Protein AF-A0A2I7ZEV8-F1 (afdb_monomer_lite)

Organism: Streptococcus suis (NCBI:txid1307)

Sequence (151 aa):
MPIKIIIGPASYTLASHIPLFIAMFISPATAIFVALGSSLGFFLAGFPIVIVFRALTHLFFLTLGAVLVKRFPILMDSKRFLLLGIGLNLLHGLGEYIVVMVLTSGQQTSATYWITMLGLVGVGSAIHGLLDFSLAYYFWKILKERKIYQP

Secondary structure (DSSP, 8-state):
---EEEETTEEEETTTTHHHHHHHHH-HHHHHHHHHHHHHHHHHTT--HHHHHHHHHHHHHHHHHHHHHHH-GGGGSHHHHHHHHHHHHHHHHHHHHHHHHHHHTTT---HHHHHHHIIIIIIHHHHHHHHHHHHHHHHHHHHHHTTS---

Structure (mmCIF, N/CA/C/O backbone):
data_AF-A0A2I7ZEV8-F1
#
_entry.id   AF-A0A2I7ZEV8-F1
#
loop_
_atom_site.group_PDB
_atom_site.id
_atom_site.type_symbol
_atom_site.label_atom_id
_atom_site.label_alt_id
_atom_site.label_comp_id
_atom_site.label_asym_id
_atom_site.label_entity_id
_atom_site.label_seq_id
_atom_site.pdbx_PDB_ins_code
_atom_site.Cartn_x
_atom_site.Cartn_y
_atom_site.Cartn_z
_atom_site.occupancy
_atom_site.B_iso_or_equiv
_atom_site.auth_seq_id
_atom_site.auth_comp_id
_atom_site.auth_asym_id
_atom_site.auth_atom_id
_atom_site.pdbx_PDB_model_num
ATOM 1 N N . MET A 1 1 ? -13.438 -11.017 -14.476 1.00 48.53 1 MET A N 1
ATOM 2 C CA . MET A 1 1 ? -12.613 -10.364 -13.431 1.00 48.53 1 MET A CA 1
ATOM 3 C C . MET A 1 1 ? -13.303 -9.069 -13.017 1.00 48.53 1 MET A C 1
ATOM 5 O O . MET A 1 1 ? -14.129 -8.609 -13.801 1.00 48.53 1 MET A O 1
ATOM 9 N N . PRO A 1 2 ? -13.032 -8.517 -11.818 1.00 68.12 2 PRO A N 1
ATOM 10 C CA . PRO A 1 2 ? -13.535 -7.199 -11.434 1.00 68.12 2 PRO A CA 1
ATOM 11 C C . PRO A 1 2 ? -13.102 -6.145 -12.460 1.00 68.12 2 PRO A C 1
ATOM 13 O O . PRO A 1 2 ? -12.294 -6.422 -13.351 1.00 68.12 2 PRO A O 1
ATOM 16 N N . ILE A 1 3 ? -13.624 -4.931 -12.320 1.00 84.25 3 ILE A N 1
ATOM 17 C CA . ILE A 1 3 ? -13.269 -3.793 -13.170 1.00 84.25 3 ILE A CA 1
ATOM 18 C C . ILE A 1 3 ? -11.742 -3.606 -13.144 1.00 84.25 3 ILE A C 1
ATOM 20 O O . ILE A 1 3 ? -11.160 -3.286 -12.106 1.00 84.25 3 ILE A O 1
ATOM 24 N N . LYS A 1 4 ? -11.098 -3.846 -14.291 1.00 87.44 4 LYS A N 1
ATOM 25 C CA . LYS A 1 4 ? -9.652 -3.722 -14.494 1.00 87.44 4 LYS A CA 1
ATOM 26 C C . LYS A 1 4 ? -9.393 -2.690 -15.579 1.00 87.44 4 LYS A C 1
ATOM 28 O O . LYS A 1 4 ? -9.934 -2.800 -16.675 1.00 87.44 4 LYS A O 1
ATOM 33 N N . ILE A 1 5 ? -8.539 -1.722 -15.277 1.00 88.12 5 ILE A N 1
ATOM 34 C CA . ILE A 1 5 ? -8.099 -0.686 -16.211 1.00 88.12 5 ILE A CA 1
ATOM 35 C C . ILE A 1 5 ? -6.634 -0.956 -16.546 1.00 88.12 5 ILE A C 1
ATOM 37 O O . ILE A 1 5 ? -5.830 -1.208 -15.650 1.00 88.12 5 ILE A O 1
ATOM 41 N N . ILE A 1 6 ? -6.288 -0.934 -17.832 1.00 90.00 6 ILE A N 1
ATOM 42 C CA . ILE A 1 6 ? -4.924 -1.159 -18.322 1.00 90.00 6 ILE A CA 1
ATOM 43 C C . ILE A 1 6 ? -4.479 0.105 -19.053 1.00 90.00 6 ILE A C 1
ATOM 45 O O . ILE A 1 6 ? -5.160 0.549 -19.974 1.00 90.00 6 ILE A O 1
ATOM 49 N N . ILE A 1 7 ? -3.356 0.688 -18.632 1.00 87.56 7 ILE A N 1
ATOM 50 C CA . ILE A 1 7 ? -2.762 1.883 -19.241 1.00 87.56 7 ILE A CA 1
ATOM 51 C C . ILE A 1 7 ? -1.278 1.606 -19.459 1.00 87.56 7 ILE A C 1
ATOM 53 O O . ILE A 1 7 ? -0.497 1.535 -18.507 1.00 87.56 7 ILE A O 1
ATOM 57 N N . GLY A 1 8 ? -0.889 1.437 -20.724 1.00 85.44 8 GLY A N 1
ATOM 58 C CA . GLY A 1 8 ? 0.470 1.034 -21.079 1.00 85.44 8 GLY A CA 1
ATOM 59 C C . GLY A 1 8 ? 0.883 -0.248 -20.332 1.00 85.44 8 GLY A C 1
ATOM 60 O O . GLY A 1 8 ? 0.124 -1.217 -20.346 1.00 85.44 8 GLY A O 1
ATOM 61 N N . PRO A 1 9 ? 2.049 -0.276 -19.661 1.00 81.12 9 PRO A N 1
ATOM 62 C CA . PRO A 1 9 ? 2.504 -1.444 -18.901 1.00 81.12 9 PRO A CA 1
ATOM 63 C C . PRO A 1 9 ? 1.812 -1.617 -17.536 1.00 81.12 9 PRO A C 1
ATOM 65 O O . PRO A 1 9 ? 2.039 -2.625 -16.867 1.00 81.12 9 PRO A O 1
ATOM 68 N N . ALA A 1 10 ? 1.001 -0.653 -17.086 1.00 86.25 10 ALA A N 1
ATOM 69 C CA . ALA A 1 10 ? 0.349 -0.702 -15.783 1.00 86.25 10 ALA A CA 1
ATOM 70 C C . ALA A 1 10 ? -1.082 -1.239 -15.875 1.00 86.25 10 ALA A C 1
ATOM 72 O O . ALA A 1 10 ? -1.812 -1.000 -16.839 1.00 86.25 10 ALA A O 1
ATOM 73 N N . SER A 1 11 ? -1.503 -1.945 -14.826 1.00 86.38 11 SER A N 1
ATOM 74 C CA . SER A 1 11 ? -2.889 -2.372 -14.673 1.00 86.38 11 SER A CA 1
ATOM 75 C C . SER A 1 11 ? -3.385 -2.161 -13.253 1.00 86.38 11 SER A C 1
ATOM 77 O O . SER A 1 11 ? -2.703 -2.549 -12.305 1.00 86.38 11 SER A O 1
ATOM 79 N N . TYR A 1 12 ? -4.599 -1.637 -13.132 1.00 91.06 12 TYR A N 1
ATOM 80 C CA . TYR A 1 12 ? -5.274 -1.330 -11.877 1.00 91.06 12 TYR A CA 1
ATOM 81 C C . TYR A 1 12 ? -6.531 -2.185 -11.791 1.00 91.06 12 TYR A C 1
ATOM 83 O O . TYR A 1 12 ? -7.385 -2.127 -12.676 1.00 91.06 12 TYR A O 1
ATOM 91 N N . THR A 1 13 ? -6.623 -3.028 -10.767 1.00 92.19 13 THR A N 1
ATOM 92 C CA . THR A 1 13 ? -7.784 -3.901 -10.550 1.00 92.19 13 THR A CA 1
ATOM 93 C C . THR A 1 13 ? -8.534 -3.384 -9.344 1.00 92.19 13 THR A C 1
ATOM 95 O O . THR A 1 13 ? -8.016 -3.476 -8.235 1.00 92.19 13 THR A O 1
ATOM 98 N N . LEU A 1 14 ? -9.731 -2.834 -9.553 1.00 89.38 14 LEU A N 1
ATOM 99 C CA . LEU A 1 14 ? -10.541 -2.291 -8.466 1.00 89.38 14 LEU A CA 1
ATOM 100 C C . LEU A 1 14 ? -10.751 -3.347 -7.374 1.00 89.38 14 LEU A C 1
ATOM 102 O O . LEU A 1 14 ? -10.978 -4.519 -7.681 1.00 89.38 14 LEU A O 1
ATOM 106 N N . ALA A 1 15 ? -10.711 -2.909 -6.118 1.00 92.12 15 ALA A N 1
ATOM 107 C CA . ALA A 1 15 ? -10.872 -3.715 -4.917 1.00 92.12 15 ALA A CA 1
ATOM 108 C C . ALA A 1 15 ? -9.713 -4.672 -4.586 1.00 92.12 15 ALA A C 1
ATOM 110 O O . ALA A 1 15 ? -9.816 -5.425 -3.614 1.00 92.12 15 ALA A O 1
ATOM 111 N N . SER A 1 16 ? -8.597 -4.641 -5.323 1.00 91.81 16 SER A N 1
ATOM 112 C CA . SER A 1 16 ? -7.481 -5.567 -5.090 1.00 91.81 16 SER A CA 1
ATOM 113 C C . SER A 1 16 ? -6.832 -5.405 -3.713 1.00 91.81 16 SER A C 1
ATOM 115 O O . SER A 1 16 ? -6.353 -6.389 -3.155 1.00 91.81 16 SER A O 1
ATOM 117 N N . HIS A 1 17 ? -6.831 -4.195 -3.144 1.00 95.81 17 HIS A N 1
ATOM 118 C CA . HIS A 1 17 ? -6.231 -3.921 -1.832 1.00 95.81 17 HIS A CA 1
ATOM 119 C C . HIS A 1 17 ? -7.243 -3.905 -0.681 1.00 95.81 17 HIS A C 1
ATOM 121 O O . HIS A 1 17 ? -6.850 -3.724 0.470 1.00 95.81 17 HIS A O 1
ATOM 127 N N . ILE A 1 18 ? -8.538 -4.126 -0.936 1.00 95.75 18 ILE A N 1
ATOM 128 C CA . ILE A 1 18 ? -9.553 -4.101 0.130 1.00 95.75 18 ILE A CA 1
ATOM 129 C C . ILE A 1 18 ? -9.237 -5.093 1.263 1.00 95.75 18 ILE A C 1
ATOM 131 O O . ILE A 1 18 ? -9.266 -4.668 2.419 1.00 95.75 18 ILE A O 1
ATOM 135 N N . PRO A 1 19 ? -8.877 -6.368 0.998 1.00 95.06 19 PRO A N 1
ATOM 136 C CA . PRO A 1 19 ? -8.539 -7.306 2.071 1.00 95.06 19 PRO A CA 1
ATOM 137 C C . PRO A 1 19 ? -7.346 -6.847 2.918 1.00 95.06 19 PRO A C 1
ATOM 139 O O . PRO A 1 19 ? -7.347 -7.024 4.135 1.00 95.06 19 PRO A O 1
ATOM 142 N N . LEU A 1 20 ? -6.355 -6.213 2.286 1.00 97.19 20 LEU A N 1
ATOM 143 C CA . LEU A 1 20 ? -5.173 -5.669 2.953 1.00 97.19 20 LEU A CA 1
ATOM 144 C C . LEU A 1 20 ? -5.551 -4.512 3.892 1.00 97.19 20 LEU A C 1
ATOM 146 O O . LEU A 1 20 ? -5.161 -4.509 5.059 1.00 97.19 20 LEU A O 1
ATOM 150 N N . PHE A 1 21 ? -6.368 -3.564 3.428 1.00 97.38 21 PHE A N 1
ATOM 151 C CA . PHE A 1 21 ? -6.835 -2.454 4.264 1.00 97.38 21 PHE A CA 1
ATOM 152 C C . PHE A 1 21 ? -7.775 -2.904 5.387 1.00 97.38 21 PHE A C 1
ATOM 154 O O . PHE A 1 21 ? -7.672 -2.402 6.502 1.00 97.38 21 PHE A O 1
ATOM 161 N N . ILE A 1 22 ? -8.650 -3.886 5.146 1.00 95.31 22 ILE A N 1
ATOM 162 C CA . ILE A 1 22 ? -9.468 -4.469 6.219 1.00 95.31 22 ILE A CA 1
ATOM 163 C C . ILE A 1 22 ? -8.567 -5.123 7.275 1.00 95.31 22 ILE A C 1
ATOM 165 O O . ILE A 1 22 ? -8.752 -4.874 8.463 1.00 95.31 22 ILE A O 1
ATOM 169 N N . ALA A 1 23 ? -7.551 -5.888 6.865 1.00 96.00 23 ALA A N 1
ATOM 170 C CA . ALA A 1 23 ? -6.575 -6.474 7.784 1.00 96.00 23 ALA A CA 1
ATOM 171 C C . ALA A 1 23 ? -5.852 -5.411 8.630 1.00 96.00 23 ALA A C 1
ATOM 173 O O . ALA A 1 23 ? -5.640 -5.611 9.827 1.00 96.00 23 ALA A O 1
ATOM 174 N N . MET A 1 24 ? -5.542 -4.261 8.028 1.00 96.88 24 MET A N 1
ATOM 175 C CA . MET A 1 24 ? -4.984 -3.101 8.720 1.00 96.88 24 MET A CA 1
ATOM 176 C C . MET A 1 24 ? -5.926 -2.517 9.781 1.00 96.88 24 MET A C 1
ATOM 178 O O . MET A 1 24 ? -5.459 -2.143 10.856 1.00 96.88 24 MET A O 1
ATOM 182 N N . PHE A 1 25 ? -7.234 -2.449 9.515 1.00 93.56 25 PHE A N 1
ATOM 183 C CA . PHE A 1 25 ? -8.217 -1.965 10.494 1.00 93.56 25 PHE A CA 1
ATOM 184 C C . PHE A 1 25 ? -8.444 -2.941 11.658 1.00 93.56 25 PHE A C 1
ATOM 186 O O . PHE A 1 25 ? -8.864 -2.507 12.729 1.00 93.56 25 PHE A O 1
ATOM 193 N N . ILE A 1 26 ? -8.151 -4.233 11.464 1.00 92.44 26 ILE A N 1
ATOM 194 C CA . ILE A 1 26 ? -8.252 -5.276 12.495 1.00 92.44 26 ILE A CA 1
ATOM 195 C C . ILE A 1 26 ? -7.096 -5.153 13.496 1.00 92.44 26 ILE A C 1
ATOM 197 O O . ILE A 1 26 ? -7.316 -4.876 14.673 1.00 92.44 26 ILE A O 1
ATOM 201 N N . SER A 1 27 ? -5.849 -5.381 13.068 1.00 94.12 27 SER A N 1
ATOM 202 C CA . SER A 1 27 ? -4.689 -5.302 13.965 1.00 94.12 27 SER A CA 1
ATOM 203 C C . SER A 1 27 ? -3.355 -5.296 13.207 1.00 94.12 27 SER A C 1
ATOM 205 O O . SER A 1 27 ? -3.293 -5.797 12.082 1.00 94.12 27 SER A O 1
ATOM 207 N N . PRO A 1 28 ? -2.245 -4.839 13.828 1.00 96.50 28 PRO A N 1
ATOM 208 C CA . PRO A 1 28 ? -0.916 -4.951 13.223 1.00 96.50 28 PRO A CA 1
ATOM 209 C C . PRO A 1 28 ? -0.527 -6.392 12.869 1.00 96.50 28 PRO A C 1
ATOM 211 O O . PRO A 1 28 ? 0.030 -6.628 11.803 1.00 96.50 28 PRO A O 1
ATOM 214 N N . ALA A 1 29 ? -0.863 -7.369 13.719 1.00 97.25 29 ALA A N 1
ATOM 215 C CA . ALA A 1 29 ? -0.549 -8.774 13.462 1.00 97.25 29 ALA A CA 1
ATOM 216 C C . ALA A 1 29 ? -1.309 -9.311 12.236 1.00 97.25 29 ALA A C 1
ATOM 218 O O . ALA A 1 29 ? -0.722 -9.980 11.387 1.00 97.25 29 ALA A O 1
ATOM 219 N N . THR A 1 30 ? -2.595 -8.969 12.106 1.00 97.06 30 THR A N 1
ATOM 220 C CA . THR A 1 30 ? -3.420 -9.352 10.951 1.00 97.06 30 THR A CA 1
ATOM 221 C C . THR A 1 30 ? -2.920 -8.691 9.668 1.00 97.06 30 THR A C 1
ATOM 223 O O . THR A 1 30 ? -2.802 -9.362 8.646 1.00 97.06 30 THR A O 1
ATOM 226 N N . ALA A 1 31 ? -2.564 -7.405 9.725 1.00 97.81 31 ALA A N 1
ATOM 227 C CA . ALA A 1 31 ? -1.991 -6.672 8.599 1.00 97.81 31 ALA A CA 1
ATOM 228 C C . ALA A 1 31 ? -0.696 -7.323 8.087 1.00 97.81 31 ALA A C 1
ATOM 230 O O . ALA A 1 31 ? -0.568 -7.581 6.890 1.00 97.81 31 ALA A O 1
ATOM 231 N N . ILE A 1 32 ? 0.226 -7.650 9.001 1.00 98.38 32 ILE A N 1
ATOM 232 C CA . ILE A 1 32 ? 1.486 -8.337 8.688 1.00 98.38 32 ILE A CA 1
ATOM 233 C C . ILE A 1 32 ? 1.208 -9.693 8.040 1.00 98.38 32 ILE A C 1
ATOM 235 O O . ILE A 1 32 ? 1.759 -9.995 6.983 1.00 98.38 32 ILE A O 1
ATOM 239 N N . PHE A 1 33 ? 0.330 -10.497 8.643 1.00 98.31 33 PHE A N 1
ATOM 240 C CA . PHE A 1 33 ? 0.016 -11.832 8.141 1.00 98.31 33 PHE A CA 1
ATOM 241 C C . PHE A 1 33 ? -0.567 -11.795 6.723 1.00 98.31 33 PHE A C 1
ATOM 243 O O . PHE A 1 33 ? -0.124 -12.547 5.858 1.00 98.31 33 PHE A O 1
ATOM 250 N N . VAL A 1 34 ? -1.514 -10.893 6.449 1.00 98.00 34 VAL A N 1
ATOM 251 C CA . VAL A 1 34 ? -2.147 -10.778 5.124 1.00 98.00 34 VAL A CA 1
ATOM 252 C C . VAL A 1 34 ? -1.180 -10.204 4.079 1.00 98.00 34 VAL A C 1
ATOM 254 O O . VAL A 1 34 ? -1.158 -10.680 2.941 1.00 98.00 34 VAL A O 1
ATOM 257 N N . ALA A 1 35 ? -0.332 -9.238 4.442 1.00 98.00 35 ALA A N 1
ATOM 258 C CA . ALA A 1 35 ? 0.690 -8.699 3.540 1.00 98.00 35 ALA A CA 1
ATOM 259 C C . ALA A 1 35 ? 1.743 -9.756 3.157 1.00 98.00 35 ALA A C 1
ATOM 261 O O . ALA A 1 35 ? 2.069 -9.925 1.981 1.00 98.00 35 ALA A O 1
ATOM 262 N N . LEU A 1 36 ? 2.235 -10.524 4.134 1.00 98.38 36 LEU A N 1
ATOM 263 C CA . LEU A 1 36 ? 3.170 -11.620 3.875 1.00 98.38 36 LEU A CA 1
ATOM 264 C C . LEU A 1 36 ? 2.502 -12.757 3.098 1.00 98.38 36 LEU A C 1
ATOM 266 O O . LEU A 1 36 ? 3.082 -13.263 2.143 1.00 98.38 36 LEU A O 1
ATOM 270 N N . GLY A 1 37 ? 1.272 -13.125 3.464 1.00 98.12 37 GLY A N 1
ATOM 271 C CA . GLY A 1 37 ? 0.511 -14.184 2.804 1.00 98.12 37 GLY A CA 1
ATOM 272 C C . GLY A 1 37 ? 0.204 -13.873 1.340 1.00 98.12 37 GLY A C 1
ATOM 273 O O . GLY A 1 37 ? 0.370 -14.740 0.488 1.00 98.12 37 GLY A O 1
ATOM 274 N N . SER A 1 38 ? -0.177 -12.633 1.020 1.00 96.31 38 SER A N 1
ATOM 275 C CA . SER A 1 38 ? -0.388 -12.204 -0.372 1.00 96.31 38 SER A CA 1
ATOM 276 C C . SER A 1 38 ? 0.910 -12.211 -1.183 1.00 96.31 38 SER A C 1
ATOM 278 O O . SER A 1 38 ? 0.933 -12.745 -2.291 1.00 96.31 38 SER A O 1
ATOM 280 N N . SER A 1 39 ? 2.008 -11.711 -0.609 1.00 97.44 39 SER A N 1
ATOM 281 C CA . SER A 1 39 ? 3.331 -11.722 -1.249 1.00 97.44 39 SER A CA 1
ATOM 282 C C . SER A 1 39 ? 3.829 -13.145 -1.512 1.00 97.44 39 SER A C 1
ATOM 284 O O . SER A 1 39 ? 4.265 -13.462 -2.619 1.00 97.44 39 SER A O 1
ATOM 286 N N . LEU A 1 40 ? 3.706 -14.032 -0.518 1.00 98.31 40 LEU A N 1
ATOM 287 C CA . LEU A 1 40 ? 4.029 -15.450 -0.655 1.00 98.31 40 LEU A CA 1
ATOM 288 C C . LEU A 1 40 ? 3.119 -16.126 -1.686 1.00 98.31 40 LEU A C 1
ATOM 290 O O . LEU A 1 40 ? 3.600 -16.894 -2.511 1.00 98.31 40 LEU A O 1
ATOM 294 N N . GLY A 1 41 ? 1.824 -15.806 -1.690 1.00 97.81 41 GLY A N 1
ATOM 295 C CA . GLY A 1 41 ? 0.877 -16.298 -2.687 1.00 97.81 41 GLY A CA 1
ATOM 296 C C . GLY A 1 41 ? 1.284 -15.923 -4.112 1.00 97.81 41 GLY A C 1
ATOM 297 O O . GLY A 1 41 ? 1.270 -16.779 -4.991 1.00 97.81 41 GLY A O 1
ATOM 298 N N . PHE A 1 42 ? 1.720 -14.680 -4.345 1.00 96.88 42 PHE A N 1
ATOM 299 C CA . PHE A 1 42 ? 2.235 -14.249 -5.651 1.00 96.88 42 PHE A CA 1
ATOM 300 C C . PHE A 1 42 ? 3.513 -14.992 -6.044 1.00 96.88 42 PHE A C 1
ATOM 302 O O . PHE A 1 42 ? 3.662 -15.372 -7.205 1.00 96.88 42 PHE A O 1
ATOM 309 N N . PHE A 1 43 ? 4.411 -15.237 -5.088 1.00 98.06 43 PHE A N 1
ATOM 310 C CA . PHE A 1 43 ? 5.616 -16.026 -5.330 1.00 98.06 43 PHE A CA 1
ATOM 311 C C . PHE A 1 43 ? 5.282 -17.471 -5.727 1.00 98.06 43 PHE A C 1
ATOM 313 O O . PHE A 1 43 ? 5.742 -17.949 -6.761 1.00 98.06 43 PHE A O 1
ATOM 320 N N . LEU A 1 44 ? 4.424 -18.143 -4.954 1.00 98.19 44 LEU A N 1
ATOM 321 C CA . LEU A 1 44 ? 4.011 -19.527 -5.210 1.00 98.19 44 LEU A CA 1
ATOM 322 C C . LEU A 1 44 ? 3.195 -19.674 -6.502 1.00 98.19 44 LEU A C 1
ATOM 324 O O . LEU A 1 44 ? 3.273 -20.706 -7.160 1.00 98.19 44 LEU A O 1
ATOM 328 N N . ALA A 1 45 ? 2.444 -18.641 -6.891 1.00 97.38 45 ALA A N 1
ATOM 329 C CA . ALA A 1 45 ? 1.702 -18.604 -8.149 1.00 97.38 45 ALA A CA 1
ATOM 330 C C . ALA A 1 45 ? 2.577 -18.284 -9.380 1.00 97.38 45 ALA A C 1
ATOM 332 O O . ALA A 1 45 ? 2.055 -18.218 -10.492 1.00 97.38 45 ALA A O 1
ATOM 333 N N . GLY A 1 46 ? 3.890 -18.082 -9.209 1.00 97.00 46 GLY A N 1
ATOM 334 C CA . GLY A 1 46 ? 4.830 -17.882 -10.314 1.00 97.00 46 GLY A CA 1
ATOM 335 C C . GLY A 1 46 ? 4.775 -16.492 -10.954 1.00 97.00 46 GLY A C 1
ATOM 336 O O . GLY A 1 46 ? 5.149 -16.339 -12.118 1.00 97.00 46 GLY A O 1
ATOM 337 N N . PHE A 1 47 ? 4.310 -15.467 -10.231 1.00 95.38 47 PHE A N 1
ATOM 338 C CA . PHE A 1 47 ? 4.351 -14.097 -10.744 1.00 95.38 47 PHE A CA 1
ATOM 339 C C . PHE A 1 47 ? 5.802 -13.601 -10.899 1.00 95.38 47 PHE A C 1
ATOM 341 O O . PHE A 1 47 ? 6.674 -13.982 -10.115 1.00 95.38 47 PHE A O 1
ATOM 348 N N . PRO A 1 48 ? 6.072 -12.695 -11.863 1.00 94.69 48 PRO A N 1
ATOM 349 C CA . PRO A 1 48 ? 7.365 -12.031 -11.984 1.00 94.69 48 PRO A CA 1
ATOM 350 C C . PRO A 1 48 ? 7.857 -11.458 -10.653 1.00 94.69 48 PRO A C 1
ATOM 352 O O . PRO A 1 48 ? 7.091 -10.831 -9.918 1.00 94.69 48 PRO A O 1
ATOM 355 N N . ILE A 1 49 ? 9.156 -11.598 -10.377 1.00 95.44 49 ILE A N 1
ATOM 356 C CA . ILE A 1 49 ? 9.750 -11.224 -9.084 1.00 95.44 49 ILE A CA 1
ATOM 357 C C . ILE A 1 49 ? 9.495 -9.754 -8.711 1.00 95.44 49 ILE A C 1
ATOM 359 O O . ILE A 1 49 ? 9.249 -9.439 -7.551 1.00 95.44 49 ILE A O 1
ATOM 363 N N . VAL A 1 50 ? 9.433 -8.859 -9.705 1.00 94.44 50 VAL A N 1
ATOM 364 C CA . VAL A 1 50 ? 9.087 -7.440 -9.512 1.00 94.44 50 VAL A CA 1
ATOM 365 C C . VAL A 1 50 ? 7.691 -7.270 -8.903 1.00 94.44 50 VAL A C 1
ATOM 367 O O . VAL A 1 50 ? 7.494 -6.416 -8.046 1.00 94.44 50 VAL A O 1
ATOM 370 N N . ILE A 1 51 ? 6.721 -8.096 -9.300 1.00 94.25 51 ILE A N 1
ATOM 371 C CA . ILE A 1 51 ? 5.354 -8.067 -8.758 1.00 94.25 51 ILE A CA 1
ATOM 372 C C . ILE A 1 51 ? 5.334 -8.602 -7.323 1.00 94.25 51 ILE A C 1
ATOM 374 O O . ILE A 1 51 ? 4.667 -8.021 -6.468 1.00 94.25 51 ILE A O 1
ATOM 378 N N . VAL A 1 52 ? 6.103 -9.657 -7.040 1.00 97.12 52 VAL A N 1
ATOM 379 C CA . VAL A 1 52 ? 6.231 -10.227 -5.690 1.00 97.12 52 VAL A CA 1
ATOM 380 C C . VAL A 1 52 ? 6.798 -9.194 -4.714 1.00 97.12 52 VAL A C 1
ATOM 382 O O . VAL A 1 52 ? 6.211 -8.953 -3.662 1.00 97.12 52 VAL A O 1
ATOM 385 N N . PHE A 1 53 ? 7.899 -8.523 -5.069 1.00 97.75 53 PHE A N 1
ATOM 386 C CA . PHE A 1 53 ? 8.488 -7.499 -4.202 1.00 97.75 53 PHE A CA 1
ATOM 387 C C . PHE A 1 53 ? 7.607 -6.253 -4.069 1.00 97.75 53 PHE A C 1
ATOM 389 O O . PHE A 1 53 ? 7.593 -5.646 -3.001 1.00 97.75 53 PHE A O 1
ATOM 396 N N . ARG A 1 54 ? 6.836 -5.884 -5.103 1.00 96.38 54 ARG A N 1
ATOM 397 C CA . ARG A 1 54 ? 5.832 -4.813 -4.994 1.00 96.38 54 ARG A CA 1
ATOM 398 C C . ARG A 1 54 ? 4.782 -5.163 -3.945 1.00 96.38 54 ARG A C 1
ATOM 400 O O . ARG A 1 54 ? 4.547 -4.351 -3.059 1.00 96.38 54 ARG A O 1
ATOM 407 N N . ALA A 1 55 ? 4.226 -6.374 -3.984 1.00 96.75 55 ALA A N 1
ATOM 408 C CA . ALA A 1 55 ? 3.307 -6.842 -2.947 1.00 96.75 55 ALA A CA 1
ATOM 409 C C . ALA A 1 55 ? 3.966 -6.854 -1.555 1.00 96.75 55 ALA A C 1
ATOM 411 O O . ALA A 1 55 ? 3.352 -6.434 -0.577 1.00 96.75 55 ALA A O 1
ATOM 412 N N . LEU A 1 56 ? 5.251 -7.215 -1.466 1.00 97.94 56 LEU A N 1
ATOM 413 C CA . LEU A 1 56 ? 5.977 -7.211 -0.194 1.00 97.94 56 LEU A CA 1
ATOM 414 C C . LEU A 1 56 ? 6.084 -5.811 0.424 1.00 97.94 56 LEU A C 1
ATOM 416 O O . LEU A 1 56 ? 6.069 -5.680 1.647 1.00 97.94 56 LEU A O 1
ATOM 420 N N . THR A 1 57 ? 6.118 -4.751 -0.390 1.00 98.19 57 THR A N 1
ATOM 421 C CA . THR A 1 57 ? 6.105 -3.371 0.129 1.00 98.19 57 THR A CA 1
ATOM 422 C C . THR A 1 57 ? 4.840 -3.026 0.903 1.00 98.19 57 THR A C 1
ATOM 424 O O . THR A 1 57 ? 4.871 -2.140 1.762 1.00 98.19 57 THR A O 1
ATOM 427 N N . HIS A 1 58 ? 3.742 -3.752 0.661 1.00 98.12 58 HIS A N 1
ATOM 428 C CA . HIS A 1 58 ? 2.485 -3.526 1.363 1.00 98.12 58 HIS A CA 1
ATOM 429 C C . HIS A 1 58 ? 2.635 -3.746 2.866 1.00 98.12 58 HIS A C 1
ATOM 431 O O . HIS A 1 58 ? 1.993 -3.055 3.656 1.00 98.12 58 HIS A O 1
ATOM 437 N N . LEU A 1 59 ? 3.566 -4.618 3.270 1.00 98.12 59 LEU A N 1
ATOM 438 C CA . LEU A 1 59 ? 3.921 -4.852 4.666 1.00 98.12 59 LEU A CA 1
ATOM 439 C C . LEU A 1 59 ? 4.218 -3.547 5.415 1.00 98.12 59 LEU A C 1
ATOM 441 O O . LEU A 1 59 ? 3.757 -3.378 6.542 1.00 98.12 59 LEU A O 1
ATOM 445 N N . PHE A 1 60 ? 4.950 -2.613 4.801 1.00 96.94 60 PHE A N 1
ATOM 446 C CA . PHE A 1 60 ? 5.382 -1.386 5.470 1.00 96.94 60 PHE A CA 1
ATOM 447 C C . PHE A 1 60 ? 4.215 -0.442 5.751 1.00 96.94 60 PHE A C 1
ATOM 449 O O . PHE A 1 60 ? 3.979 -0.086 6.908 1.00 96.94 60 PHE A O 1
ATOM 456 N N . PHE A 1 61 ? 3.467 -0.044 4.718 1.00 96.81 61 PHE A N 1
ATOM 457 C CA . PHE A 1 61 ? 2.400 0.941 4.901 1.00 96.81 61 PHE A CA 1
ATOM 458 C C . PHE A 1 61 ? 1.212 0.355 5.678 1.00 96.81 61 PHE A C 1
ATOM 460 O O . PHE A 1 61 ? 0.623 1.063 6.491 1.00 96.81 61 PHE A O 1
ATOM 467 N N . LEU A 1 62 ? 0.890 -0.933 5.505 1.00 97.75 62 LEU A N 1
ATOM 468 C CA . LEU A 1 62 ? -0.199 -1.575 6.249 1.00 97.75 62 LEU A CA 1
ATOM 469 C C . LEU A 1 62 ? 0.148 -1.731 7.726 1.00 97.75 62 LEU A C 1
ATOM 471 O O . LEU A 1 62 ? -0.678 -1.435 8.583 1.00 97.75 62 LEU A O 1
ATOM 475 N N . THR A 1 63 ? 1.376 -2.142 8.052 1.00 97.88 63 THR A N 1
ATOM 476 C CA . THR A 1 63 ? 1.794 -2.243 9.457 1.00 97.88 63 THR A CA 1
ATOM 477 C C . THR A 1 63 ? 1.807 -0.866 10.112 1.00 97.88 63 THR A C 1
ATOM 479 O O . THR A 1 63 ? 1.274 -0.704 11.212 1.00 97.88 63 THR A O 1
ATOM 482 N N . LEU A 1 64 ? 2.346 0.148 9.423 1.00 98.00 64 LEU A N 1
ATOM 483 C CA . LEU A 1 64 ? 2.330 1.529 9.901 1.00 98.00 64 LEU A CA 1
ATOM 484 C C . LEU A 1 64 ? 0.898 2.021 10.138 1.00 98.00 64 LEU A C 1
ATOM 486 O O . LEU A 1 64 ? 0.594 2.516 11.221 1.00 98.00 64 LEU A O 1
ATOM 490 N N . GLY A 1 65 ? 0.011 1.855 9.158 1.00 97.25 65 GLY A N 1
ATOM 491 C CA . GLY A 1 65 ? -1.383 2.271 9.265 1.00 97.25 65 GLY A CA 1
ATOM 492 C C . GLY A 1 65 ? -2.123 1.566 10.402 1.00 97.25 65 GLY A C 1
ATOM 493 O O . GLY A 1 65 ? -2.823 2.226 11.168 1.00 97.25 65 GLY A O 1
ATOM 494 N N . ALA A 1 66 ? -1.900 0.263 10.589 1.00 96.94 66 ALA A N 1
ATOM 495 C CA . ALA A 1 66 ? -2.505 -0.506 11.674 1.00 96.94 66 ALA A CA 1
ATOM 496 C C . ALA A 1 66 ? -2.036 -0.013 13.051 1.00 96.94 66 ALA A C 1
ATOM 498 O O . ALA A 1 66 ? -2.839 0.151 13.972 1.00 96.94 66 ALA A O 1
ATOM 499 N N . VAL A 1 67 ? -0.737 0.270 13.199 1.00 97.56 67 VAL A N 1
ATOM 500 C CA . VAL A 1 67 ? -0.173 0.832 14.436 1.00 97.56 67 VAL A CA 1
ATOM 501 C C . VAL A 1 67 ? -0.722 2.235 14.699 1.00 97.56 67 VAL A C 1
ATOM 503 O O . VAL A 1 67 ? -1.101 2.532 15.832 1.00 97.56 67 VAL A O 1
ATOM 506 N N . LEU A 1 68 ? -0.806 3.085 13.671 1.00 96.75 68 LEU A N 1
ATOM 507 C CA . LEU A 1 68 ? -1.338 4.443 13.790 1.00 96.75 68 LEU A CA 1
ATOM 508 C C . LEU A 1 68 ? -2.809 4.442 14.210 1.00 96.75 68 LEU A C 1
ATOM 510 O O . LEU A 1 68 ? -3.153 5.132 15.165 1.00 96.75 68 LEU A O 1
ATOM 514 N N . VAL A 1 69 ? -3.660 3.646 13.557 1.00 94.50 69 VAL A N 1
ATOM 515 C CA . VAL A 1 69 ? -5.091 3.539 13.893 1.00 94.50 69 VAL A CA 1
ATOM 516 C C . VAL A 1 69 ? -5.287 2.983 15.303 1.00 94.50 69 VAL A C 1
ATOM 518 O O . VAL A 1 69 ? -6.103 3.511 16.056 1.00 94.50 69 VAL A O 1
ATOM 521 N N . LYS A 1 70 ? -4.502 1.971 15.700 1.00 92.81 70 LYS A N 1
ATOM 522 C CA . LYS A 1 70 ? -4.561 1.400 17.054 1.00 92.81 70 LYS A CA 1
ATOM 523 C C . LYS A 1 70 ? -4.132 2.405 18.126 1.00 92.81 70 LYS A C 1
ATOM 525 O O . LYS A 1 70 ? -4.751 2.476 19.182 1.00 92.81 70 LYS A O 1
ATOM 530 N N . ARG A 1 71 ? -3.063 3.168 17.875 1.00 94.12 71 ARG A N 1
ATOM 531 C CA . ARG A 1 71 ? -2.510 4.138 18.835 1.00 94.12 71 ARG A CA 1
ATOM 532 C C . ARG A 1 71 ? -3.324 5.426 18.907 1.00 94.12 71 ARG A C 1
ATOM 534 O O . ARG A 1 71 ? -3.429 6.022 19.975 1.00 94.12 71 ARG A O 1
ATOM 541 N N . PHE A 1 72 ? -3.892 5.852 17.785 1.00 94.31 72 PHE A N 1
ATOM 542 C CA . PHE A 1 72 ? -4.660 7.083 17.661 1.00 94.31 72 PHE A CA 1
ATOM 543 C C . PHE A 1 72 ? -6.026 6.783 17.032 1.00 94.31 72 PHE A C 1
ATOM 545 O O . PHE A 1 72 ? -6.237 7.088 15.856 1.00 94.31 72 PHE A O 1
ATOM 552 N N . PRO A 1 73 ? -6.993 6.247 17.804 1.00 88.81 73 PRO A N 1
ATOM 553 C CA . PRO A 1 73 ? -8.324 5.905 17.290 1.00 88.81 73 PRO A CA 1
ATOM 554 C C . PRO A 1 73 ? -9.049 7.077 16.616 1.00 88.81 73 PRO A C 1
ATOM 556 O O . PRO A 1 73 ? -9.848 6.876 15.707 1.00 88.81 73 PRO A O 1
ATOM 559 N N . ILE A 1 74 ? -8.709 8.311 17.003 1.00 90.56 74 ILE A N 1
ATOM 560 C CA . ILE A 1 74 ? -9.204 9.552 16.395 1.00 90.56 74 ILE A CA 1
ATOM 561 C C . ILE A 1 74 ? -8.876 9.678 14.894 1.00 90.56 74 ILE A C 1
ATOM 563 O O . ILE A 1 74 ? -9.492 10.463 14.182 1.00 90.56 74 ILE A O 1
ATOM 567 N N . LEU A 1 75 ? -7.914 8.907 14.374 1.00 91.31 75 LEU A N 1
ATOM 568 C CA . LEU A 1 75 ? -7.634 8.834 12.937 1.00 91.31 75 LEU A CA 1
ATOM 569 C C . LEU A 1 75 ? -8.764 8.164 12.142 1.00 91.31 75 LEU A C 1
ATOM 571 O O . LEU A 1 75 ? -8.784 8.288 10.923 1.00 91.31 75 LEU A O 1
ATOM 575 N N . MET A 1 76 ? -9.716 7.499 12.804 1.00 87.44 76 MET A N 1
ATOM 576 C CA . MET A 1 76 ? -10.902 6.908 12.171 1.00 87.44 76 MET A CA 1
ATOM 577 C C . MET A 1 76 ? -12.042 7.919 11.934 1.00 87.44 76 MET A C 1
ATOM 579 O O . MET A 1 76 ? -13.061 7.557 11.333 1.00 87.44 76 MET A O 1
ATOM 583 N N . ASP A 1 77 ? -11.863 9.178 12.354 1.00 86.06 77 ASP A N 1
ATOM 584 C CA . ASP A 1 77 ? -12.802 10.281 12.123 1.00 86.06 77 ASP A CA 1
ATOM 585 C C . ASP A 1 77 ? -12.669 10.843 10.703 1.00 86.06 77 ASP A C 1
ATOM 587 O O . ASP A 1 77 ? -11.559 11.089 10.232 1.00 86.06 77 ASP A O 1
ATOM 591 N N . SER A 1 78 ? -13.794 11.140 10.039 1.00 80.75 78 SER A N 1
ATOM 592 C CA . SER A 1 78 ? -13.886 11.425 8.594 1.00 80.75 78 SER A CA 1
ATOM 593 C C . SER A 1 78 ? -12.709 12.203 7.982 1.00 80.75 78 SER A C 1
ATOM 595 O O . SER A 1 78 ? -12.060 11.702 7.066 1.00 80.75 78 SER A O 1
ATOM 597 N N . LYS A 1 79 ? -12.393 13.412 8.475 1.00 85.69 79 LYS A N 1
ATOM 598 C CA . LYS A 1 79 ? -11.311 14.239 7.896 1.00 85.69 79 LYS A CA 1
ATOM 599 C C . LYS A 1 79 ? -9.921 13.632 8.110 1.00 85.69 79 LYS A C 1
ATOM 601 O O . LYS A 1 79 ? -9.091 13.661 7.208 1.00 85.69 79 LYS A O 1
ATOM 606 N N . ARG A 1 80 ? -9.660 13.091 9.301 1.00 89.94 80 ARG A N 1
ATOM 607 C CA . ARG A 1 80 ? -8.361 12.499 9.662 1.00 89.94 80 ARG A CA 1
ATOM 608 C C . ARG A 1 80 ? -8.159 11.164 8.958 1.00 89.94 80 ARG A C 1
ATOM 610 O O . ARG A 1 80 ? -7.042 10.855 8.565 1.00 89.94 80 ARG A O 1
ATOM 617 N N . PHE A 1 81 ? -9.250 10.444 8.726 1.00 90.88 81 PHE A N 1
ATOM 618 C CA . PHE A 1 81 ? -9.262 9.194 7.989 1.00 90.88 81 PHE A CA 1
ATOM 619 C C . PHE A 1 81 ? -8.885 9.393 6.520 1.00 90.88 81 PHE A C 1
ATOM 621 O O . PHE A 1 81 ? -8.075 8.639 5.989 1.00 90.88 81 PHE A O 1
ATOM 628 N N . LEU A 1 82 ? -9.390 10.455 5.882 1.00 92.25 82 LEU A N 1
ATOM 629 C CA . LEU A 1 82 ? -8.968 10.819 4.528 1.00 92.25 82 LEU A CA 1
ATOM 630 C C . LEU A 1 82 ? -7.470 11.156 4.474 1.00 92.25 82 LEU A C 1
ATOM 632 O O . LEU A 1 82 ? -6.766 10.662 3.599 1.00 92.25 82 LEU A O 1
ATOM 636 N N . LEU A 1 83 ? -6.970 11.956 5.423 1.00 94.94 83 LEU A N 1
ATOM 637 C CA . LEU A 1 83 ? -5.545 12.305 5.495 1.00 94.94 83 LEU A CA 1
ATOM 638 C C . LEU A 1 83 ? -4.659 11.077 5.737 1.00 94.94 83 LEU A C 1
ATOM 640 O O . LEU A 1 83 ? -3.608 10.948 5.111 1.00 94.94 83 LEU A O 1
ATOM 644 N N . LEU A 1 84 ? -5.103 10.158 6.599 1.00 96.00 84 LEU A N 1
ATOM 645 C CA . LEU A 1 84 ? -4.450 8.870 6.807 1.00 96.00 84 LEU A CA 1
ATOM 646 C C . LEU A 1 84 ? -4.403 8.075 5.498 1.00 96.00 84 LEU A C 1
ATOM 648 O O . LEU A 1 84 ? -3.335 7.616 5.107 1.00 96.00 84 LEU A O 1
ATOM 652 N N . GLY A 1 85 ? -5.536 7.956 4.802 1.00 96.94 85 GLY A N 1
ATOM 653 C CA . GLY A 1 85 ? -5.625 7.272 3.515 1.00 96.94 85 GLY A CA 1
ATOM 654 C C . GLY A 1 85 ? -4.660 7.843 2.484 1.00 96.94 85 GLY A C 1
ATOM 655 O O . GLY A 1 85 ? -3.925 7.086 1.857 1.00 96.94 85 GLY A O 1
ATOM 656 N N . ILE A 1 86 ? -4.604 9.169 2.344 1.00 97.62 86 ILE A N 1
ATOM 657 C CA . ILE A 1 86 ? -3.668 9.838 1.430 1.00 97.62 86 ILE A CA 1
ATOM 658 C C . ILE A 1 86 ? -2.221 9.508 1.816 1.00 97.62 86 ILE A C 1
ATOM 660 O O . ILE A 1 86 ? -1.455 9.056 0.971 1.00 97.62 86 ILE A O 1
ATOM 664 N N . GLY A 1 87 ? -1.849 9.674 3.089 1.00 97.88 87 GLY A N 1
ATOM 665 C CA . GLY A 1 87 ? -0.484 9.416 3.551 1.00 97.88 87 GLY A CA 1
ATOM 666 C C . GLY A 1 87 ? -0.038 7.966 3.343 1.00 97.88 87 GLY A C 1
ATOM 667 O O . GLY A 1 87 ? 1.050 7.720 2.827 1.00 97.88 87 GLY A O 1
ATOM 668 N N . LEU A 1 88 ? -0.893 6.998 3.685 1.00 98.19 88 LEU A N 1
ATOM 669 C CA . LEU A 1 88 ? -0.596 5.576 3.499 1.00 98.19 88 LEU A CA 1
ATOM 670 C C . LEU A 1 88 ? -0.468 5.203 2.022 1.00 98.19 88 LEU A C 1
ATOM 672 O O . LEU A 1 88 ? 0.422 4.438 1.663 1.00 98.19 88 LEU A O 1
ATOM 676 N N . ASN A 1 89 ? -1.315 5.765 1.159 1.00 98.31 89 ASN A N 1
ATOM 677 C CA . ASN A 1 89 ? -1.284 5.447 -0.264 1.00 98.31 89 ASN A CA 1
ATOM 678 C C . ASN A 1 89 ? -0.136 6.131 -1.015 1.00 98.31 89 ASN A C 1
ATOM 680 O O . ASN A 1 89 ? 0.374 5.577 -1.986 1.00 98.31 89 ASN A O 1
ATOM 684 N N . LEU A 1 90 ? 0.351 7.276 -0.530 1.00 98.31 90 LEU A N 1
ATOM 685 C CA . LEU A 1 90 ? 1.625 7.827 -0.994 1.00 98.31 90 LEU A CA 1
ATOM 686 C C . LEU A 1 90 ? 2.791 6.889 -0.655 1.00 98.31 90 LEU A C 1
ATOM 688 O O . LEU A 1 90 ? 3.644 6.657 -1.508 1.00 98.31 90 LEU A O 1
ATOM 692 N N . LEU A 1 91 ? 2.810 6.302 0.549 1.00 98.25 91 LEU A N 1
ATOM 693 C CA . LEU A 1 91 ? 3.820 5.304 0.924 1.00 98.25 91 LEU A CA 1
ATOM 694 C C . LEU A 1 91 ? 3.696 4.014 0.105 1.00 98.25 91 LEU A C 1
ATOM 696 O O . LEU A 1 91 ? 4.713 3.457 -0.299 1.00 98.25 91 LEU A O 1
ATOM 700 N N . HIS A 1 92 ? 2.472 3.562 -0.171 1.00 98.00 92 HIS A N 1
ATOM 701 C CA . HIS A 1 92 ? 2.195 2.426 -1.053 1.00 98.00 92 HIS A CA 1
ATOM 702 C C . HIS A 1 92 ? 2.756 2.662 -2.459 1.00 98.00 92 HIS A C 1
ATOM 70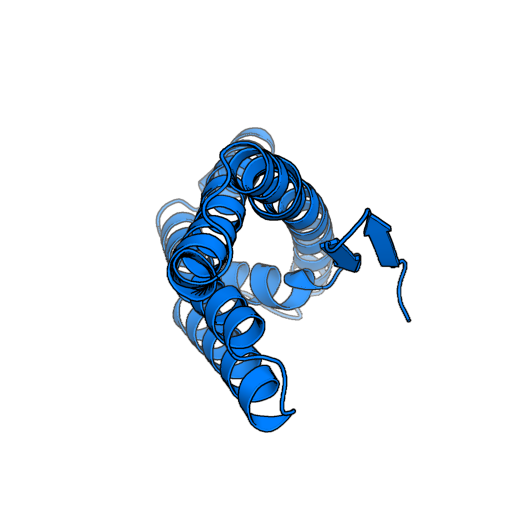4 O O . HIS A 1 92 ? 3.586 1.880 -2.923 1.00 98.00 92 HIS A O 1
ATOM 710 N N . GLY A 1 93 ? 2.357 3.756 -3.113 1.00 97.75 93 GLY A N 1
ATOM 711 C CA . GLY A 1 93 ? 2.829 4.091 -4.455 1.00 97.75 93 GLY A CA 1
ATOM 712 C C . GLY A 1 93 ? 4.345 4.279 -4.515 1.00 97.75 93 GLY A C 1
ATOM 713 O O . GLY A 1 93 ? 5.002 3.760 -5.417 1.00 97.75 93 GLY A O 1
ATOM 714 N N . LEU A 1 94 ? 4.924 4.949 -3.514 1.00 97.94 94 LEU A N 1
ATOM 715 C CA . LEU A 1 94 ? 6.371 5.128 -3.412 1.00 97.94 94 LEU A CA 1
ATOM 716 C C . LEU A 1 94 ? 7.107 3.792 -3.247 1.00 97.94 94 LEU A C 1
ATOM 718 O O . LEU A 1 94 ? 8.112 3.571 -3.918 1.00 97.94 94 LEU A O 1
ATOM 722 N N . GLY A 1 95 ? 6.609 2.897 -2.389 1.00 97.88 95 GLY A N 1
ATOM 723 C CA . GLY A 1 95 ? 7.195 1.575 -2.177 1.00 97.88 95 GLY A CA 1
ATOM 724 C C . GLY A 1 95 ? 7.218 0.749 -3.461 1.00 97.88 95 GLY A C 1
ATOM 725 O O . GLY A 1 95 ? 8.267 0.232 -3.849 1.00 97.88 95 GLY A O 1
ATOM 726 N N . GLU A 1 96 ? 6.088 0.685 -4.168 1.00 97.12 96 GLU A N 1
ATOM 727 C CA . GLU A 1 96 ? 6.018 -0.030 -5.442 1.00 97.12 96 GLU A CA 1
ATOM 728 C C . GLU A 1 96 ? 6.939 0.577 -6.501 1.00 97.12 96 GLU A C 1
ATOM 730 O O . GLU A 1 96 ? 7.637 -0.163 -7.195 1.00 97.12 96 GLU A O 1
ATOM 735 N N . TYR A 1 97 ? 6.976 1.908 -6.604 1.00 96.56 97 TYR A N 1
ATOM 736 C CA . TYR A 1 97 ? 7.865 2.603 -7.528 1.00 96.56 97 TYR A CA 1
ATOM 737 C C . TYR A 1 97 ? 9.335 2.294 -7.230 1.00 96.56 97 TYR A C 1
ATOM 739 O O . TYR A 1 97 ? 10.054 1.884 -8.137 1.00 96.56 97 TYR A O 1
ATOM 747 N N . ILE A 1 98 ? 9.777 2.401 -5.970 1.00 96.31 98 ILE A N 1
ATOM 748 C CA . ILE A 1 98 ? 11.161 2.092 -5.574 1.00 96.31 98 ILE A CA 1
ATOM 749 C C . ILE A 1 98 ? 11.527 0.660 -5.966 1.00 96.31 98 ILE A C 1
ATOM 751 O O . ILE A 1 98 ? 12.583 0.449 -6.558 1.00 96.31 98 ILE A O 1
ATOM 755 N N . VAL A 1 99 ? 10.658 -0.318 -5.695 1.00 96.31 99 VAL A N 1
ATOM 756 C CA . VAL A 1 99 ? 10.907 -1.713 -6.084 1.00 96.31 99 VAL A CA 1
ATOM 757 C C . VAL A 1 99 ? 11.040 -1.861 -7.595 1.00 96.31 99 VAL A C 1
ATOM 759 O O . VAL A 1 99 ? 11.971 -2.521 -8.058 1.00 96.31 99 VAL A O 1
ATOM 762 N N . VAL A 1 100 ? 10.142 -1.244 -8.370 1.00 94.56 100 VAL A N 1
ATOM 763 C CA . VAL A 1 100 ? 10.231 -1.267 -9.835 1.00 94.56 100 VAL A CA 1
ATOM 764 C C . VAL A 1 100 ? 11.558 -0.677 -10.285 1.00 94.56 100 VAL A C 1
ATOM 766 O O . VAL A 1 100 ? 12.253 -1.308 -11.077 1.00 94.56 100 VAL A O 1
ATOM 769 N N . MET A 1 101 ? 11.962 0.474 -9.751 1.00 93.50 101 MET A N 1
ATOM 770 C CA . MET A 1 101 ? 13.209 1.115 -10.160 1.00 93.50 101 MET A CA 1
ATOM 771 C C . MET A 1 101 ? 14.428 0.279 -9.791 1.00 93.50 101 MET A C 1
ATOM 773 O O . MET A 1 101 ? 15.270 0.036 -10.649 1.00 93.50 101 MET A O 1
ATOM 777 N N . VAL A 1 102 ? 14.504 -0.238 -8.565 1.00 93.69 102 VAL A N 1
ATOM 778 C CA . VAL A 1 102 ? 15.634 -1.068 -8.123 1.00 93.69 102 VAL A CA 1
ATOM 779 C C . VAL A 1 102 ? 15.765 -2.313 -9.000 1.00 93.69 102 VAL A C 1
ATOM 781 O O . VAL A 1 102 ? 16.852 -2.590 -9.502 1.00 93.69 102 VAL A O 1
ATOM 784 N N . LEU A 1 103 ? 14.662 -3.019 -9.259 1.00 93.38 103 LEU A N 1
ATOM 785 C CA . LEU A 1 103 ? 14.691 -4.294 -9.981 1.00 93.38 103 LEU A CA 1
ATOM 786 C C . LEU A 1 103 ? 14.739 -4.160 -11.511 1.00 93.38 103 LEU A C 1
ATOM 788 O O . LEU A 1 103 ? 15.022 -5.145 -12.188 1.00 93.38 103 LEU A O 1
ATOM 792 N N . THR A 1 104 ? 14.484 -2.970 -12.067 1.00 88.50 104 THR A N 1
ATOM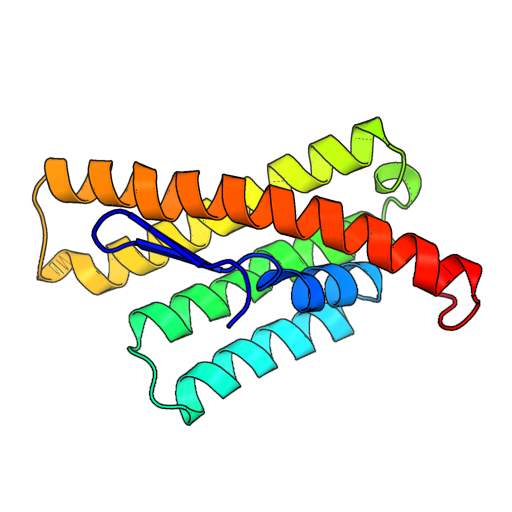 793 C CA . THR A 1 104 ? 14.544 -2.718 -13.524 1.00 88.50 104 THR A CA 1
ATOM 794 C C . THR A 1 104 ? 15.673 -1.774 -13.950 1.00 88.50 104 THR A C 1
ATOM 796 O O . THR A 1 104 ? 15.936 -1.642 -15.146 1.00 88.50 104 THR A O 1
ATOM 799 N N . SER A 1 105 ? 16.391 -1.171 -12.995 1.00 81.50 105 SER A N 1
ATOM 800 C CA . SER A 1 105 ? 17.464 -0.191 -13.235 1.00 81.50 105 SER A CA 1
ATOM 801 C C . SER A 1 105 ? 18.562 -0.672 -14.190 1.00 81.50 105 SER A C 1
ATOM 803 O O . SER A 1 105 ? 19.063 0.121 -14.980 1.00 81.50 105 SER A O 1
ATOM 805 N N . GLY A 1 106 ? 18.910 -1.963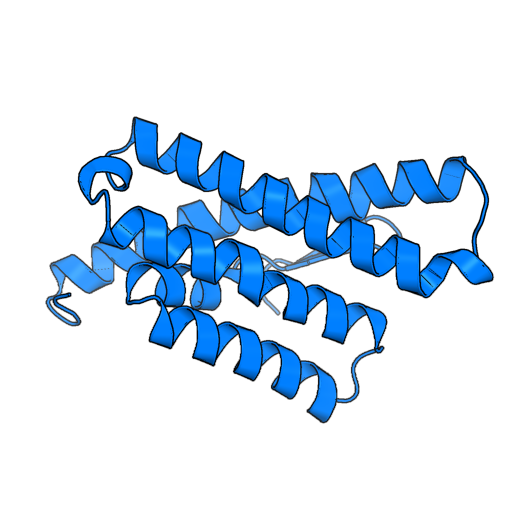 -14.172 1.00 77.69 106 GLY A N 1
ATOM 806 C CA . G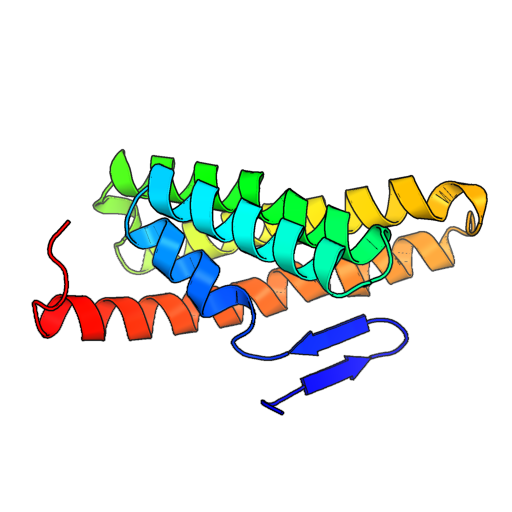LY A 1 106 ? 19.920 -2.538 -15.069 1.00 77.69 106 GLY A CA 1
ATOM 807 C C . GLY A 1 106 ? 19.463 -2.735 -16.521 1.00 77.69 106 GLY A C 1
ATOM 808 O O . GLY A 1 106 ? 20.293 -3.003 -17.382 1.00 77.69 106 GLY A O 1
ATOM 809 N N . GLN A 1 107 ? 18.161 -2.619 -16.803 1.00 79.12 107 GLN A N 1
ATOM 810 C CA . GLN A 1 107 ? 17.577 -2.857 -18.130 1.00 79.12 107 GLN A CA 1
ATOM 811 C C . GLN A 1 107 ? 17.051 -1.575 -18.786 1.00 79.12 107 GLN A C 1
ATOM 813 O O . GLN A 1 107 ? 17.019 -1.484 -20.010 1.00 79.12 107 GLN A O 1
ATOM 818 N N . GLN A 1 108 ? 16.605 -0.599 -17.988 1.00 76.81 108 GLN A N 1
ATOM 819 C CA . GLN A 1 108 ? 15.937 0.612 -18.469 1.00 76.81 108 GLN A CA 1
ATOM 820 C C . GLN A 1 108 ? 16.412 1.846 -17.685 1.00 76.81 108 GLN A C 1
ATOM 822 O O . GLN A 1 108 ? 15.984 2.105 -16.560 1.00 76.81 108 GLN A O 1
ATOM 827 N N . THR A 1 109 ? 17.294 2.643 -18.292 1.00 78.75 109 THR A N 1
ATOM 828 C CA . THR A 1 109 ? 17.942 3.806 -17.649 1.00 78.75 109 THR A CA 1
ATOM 829 C C . THR A 1 109 ? 17.466 5.162 -18.179 1.00 78.75 109 THR A C 1
ATOM 831 O O . THR A 1 109 ? 17.904 6.199 -17.689 1.00 78.75 109 THR A O 1
ATOM 834 N N . SER A 1 110 ? 16.568 5.190 -19.170 1.00 90.50 110 SER A N 1
ATOM 835 C CA . SER A 1 110 ? 16.132 6.447 -19.793 1.00 90.50 110 SER A CA 1
ATOM 836 C C . SER A 1 110 ? 15.280 7.301 -18.846 1.00 90.50 110 SER A C 1
ATOM 838 O O . SER A 1 110 ? 14.357 6.798 -18.212 1.00 90.50 110 SER A O 1
ATOM 840 N N . ALA A 1 111 ? 15.510 8.617 -18.795 1.00 89.69 111 ALA A N 1
ATOM 841 C CA . ALA A 1 111 ? 14.710 9.525 -17.961 1.00 89.69 111 ALA A CA 1
ATOM 842 C C . ALA A 1 111 ? 13.198 9.416 -18.247 1.00 89.69 111 ALA A C 1
ATOM 844 O O . ALA A 1 111 ? 12.377 9.457 -17.331 1.00 89.69 111 ALA A O 1
ATOM 845 N N . THR A 1 112 ? 12.827 9.190 -19.511 1.00 91.94 112 THR A N 1
ATOM 846 C CA . THR A 1 112 ? 11.442 8.952 -19.932 1.00 91.94 112 THR A CA 1
ATOM 847 C C . THR A 1 112 ? 10.836 7.720 -19.266 1.00 91.94 112 THR A C 1
ATOM 849 O O . THR A 1 112 ? 9.697 7.785 -18.802 1.00 91.94 112 THR A O 1
ATOM 852 N N . TYR A 1 113 ? 11.579 6.613 -19.169 1.00 90.06 113 TYR A N 1
ATOM 853 C CA . TYR A 1 113 ? 11.121 5.418 -18.458 1.00 90.06 113 TYR A CA 1
ATOM 854 C C . TYR A 1 113 ? 10.869 5.717 -16.977 1.00 90.06 113 TYR A C 1
ATOM 856 O O . TYR A 1 113 ? 9.808 5.378 -16.459 1.00 90.06 113 TYR A O 1
ATOM 864 N N . TRP A 1 114 ? 11.793 6.422 -16.319 1.00 90.12 114 TRP A N 1
ATOM 865 C CA . TRP A 1 114 ? 11.692 6.759 -14.895 1.00 90.12 114 TRP A CA 1
ATOM 866 C C . TRP A 1 114 ? 10.463 7.629 -14.606 1.00 90.12 114 TRP A C 1
ATOM 868 O O . TRP A 1 114 ? 9.675 7.311 -13.718 1.00 90.12 114 TRP A O 1
ATOM 878 N N . ILE A 1 115 ? 10.240 8.674 -15.409 1.00 92.69 115 ILE A N 1
ATOM 879 C CA . ILE A 1 115 ? 9.064 9.552 -15.292 1.00 92.69 115 ILE A CA 1
ATOM 880 C C . ILE A 1 115 ? 7.771 8.773 -15.568 1.00 92.69 115 ILE A C 1
ATOM 882 O O . ILE A 1 115 ? 6.783 8.931 -14.851 1.00 92.69 115 ILE A O 1
ATOM 886 N N . THR A 1 116 ? 7.781 7.891 -16.571 1.00 93.38 116 THR A N 1
ATOM 887 C CA . THR A 1 116 ? 6.617 7.057 -16.902 1.00 93.38 116 THR A CA 1
ATOM 888 C C . THR A 1 116 ? 6.287 6.090 -15.765 1.00 93.38 116 THR A C 1
ATOM 890 O O . THR A 1 116 ? 5.120 5.951 -15.404 1.00 93.38 116 THR A O 1
ATOM 893 N N . MET A 1 117 ? 7.289 5.452 -15.151 1.00 93.94 117 MET A N 1
ATOM 894 C CA . MET A 1 117 ? 7.090 4.572 -13.994 1.00 93.94 117 MET A CA 1
ATOM 895 C C . MET A 1 117 ? 6.649 5.348 -12.755 1.00 93.94 117 MET A C 1
ATOM 897 O O . MET A 1 117 ? 5.806 4.859 -12.007 1.00 93.94 117 MET A O 1
ATOM 901 N N . LEU A 1 118 ? 7.138 6.573 -12.555 1.00 95.44 118 LEU A N 1
ATOM 902 C CA . LEU A 1 118 ? 6.659 7.428 -11.472 1.00 95.44 118 LEU A CA 1
ATOM 903 C C . LEU A 1 118 ? 5.172 7.759 -11.649 1.00 95.44 118 LEU A C 1
ATOM 905 O O . LEU A 1 118 ? 4.409 7.654 -10.693 1.00 95.44 118 LEU A O 1
ATOM 909 N N . GLY A 1 119 ? 4.744 8.110 -12.864 1.00 96.38 119 GLY A N 1
ATOM 910 C CA . GLY A 1 119 ? 3.339 8.391 -13.160 1.00 96.38 119 GLY A CA 1
ATOM 911 C C . GLY A 1 119 ? 2.447 7.152 -13.045 1.00 96.38 119 GLY A C 1
ATOM 912 O O . GLY A 1 119 ? 1.426 7.177 -12.362 1.00 96.38 119 GLY A O 1
ATOM 913 N N . LEU A 1 120 ? 2.837 6.048 -13.681 1.00 94.94 120 LEU A N 1
ATOM 914 C CA . LEU A 1 120 ? 2.007 4.845 -13.744 1.00 94.94 120 LEU A CA 1
ATOM 915 C C . LEU A 1 120 ? 2.063 4.009 -12.459 1.00 94.94 120 LEU A C 1
ATOM 917 O O . LEU A 1 120 ? 1.023 3.621 -11.933 1.00 94.94 120 LEU A O 1
ATOM 921 N N . VAL A 1 121 ? 3.252 3.718 -11.936 1.00 95.19 121 VAL A N 1
ATOM 922 C CA . VAL A 1 121 ? 3.413 2.882 -10.735 1.00 95.19 121 VAL A CA 1
ATOM 923 C C . VAL A 1 121 ? 3.328 3.733 -9.476 1.00 95.19 121 VAL A C 1
ATOM 925 O O . VAL A 1 121 ? 2.568 3.400 -8.581 1.00 95.19 121 VAL A O 1
ATOM 928 N N . GLY A 1 122 ? 4.046 4.853 -9.403 1.00 96.81 122 GLY A N 1
ATOM 929 C CA . GLY A 1 122 ? 4.029 5.707 -8.211 1.00 96.81 122 GLY A CA 1
ATOM 930 C C . GLY A 1 122 ? 2.665 6.358 -7.970 1.00 96.81 122 GLY A C 1
ATOM 931 O O . GLY A 1 122 ? 1.949 6.021 -7.027 1.00 96.81 122 GLY A O 1
ATOM 932 N N . VAL A 1 123 ? 2.290 7.295 -8.843 1.00 97.44 123 VAL A N 1
ATOM 933 C CA . VAL A 1 123 ? 1.042 8.065 -8.719 1.00 97.44 123 VAL A CA 1
ATOM 934 C C . VAL A 1 123 ? -0.175 7.176 -8.964 1.00 97.44 123 VAL A C 1
ATOM 936 O O . VAL A 1 123 ? -1.140 7.237 -8.202 1.00 97.44 123 VAL A O 1
ATOM 939 N N . GLY A 1 124 ? -0.127 6.314 -9.981 1.00 96.69 124 GLY A N 1
ATOM 940 C CA . GLY A 1 124 ? -1.221 5.396 -10.282 1.00 96.69 124 GLY A CA 1
ATOM 941 C C . GLY A 1 124 ? -1.552 4.450 -9.124 1.00 96.69 124 GLY A C 1
ATOM 942 O O . GLY A 1 124 ? -2.726 4.340 -8.769 1.00 96.69 124 GLY A O 1
ATOM 943 N N . SER A 1 125 ? -0.556 3.821 -8.481 1.00 96.19 125 SER A N 1
ATOM 944 C CA . SER A 1 125 ? -0.819 2.961 -7.316 1.00 96.19 125 SER A CA 1
ATOM 945 C C . SER A 1 125 ? -1.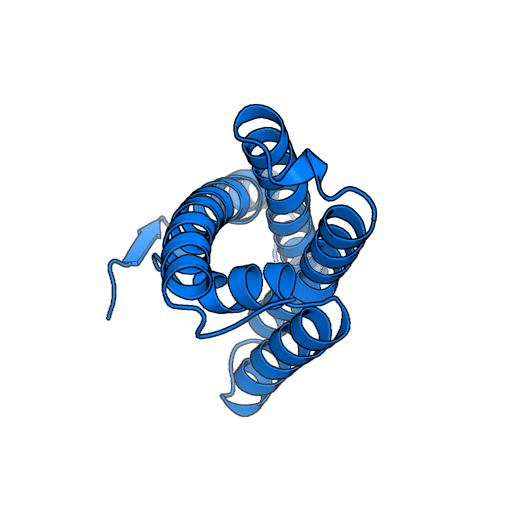327 3.756 -6.115 1.00 96.19 125 SER A C 1
ATOM 947 O O . SER A 1 125 ? -2.220 3.271 -5.428 1.00 96.19 125 SER A O 1
ATOM 949 N N . ALA A 1 126 ? -0.857 4.990 -5.901 1.00 97.62 126 ALA A N 1
ATOM 950 C CA . ALA A 1 126 ? -1.376 5.841 -4.829 1.00 97.62 126 ALA A CA 1
ATOM 951 C C . ALA A 1 126 ? -2.865 6.191 -5.024 1.00 97.62 126 ALA A C 1
ATOM 953 O O . ALA A 1 126 ? -3.655 6.101 -4.085 1.00 97.62 126 ALA A O 1
ATOM 954 N N . ILE A 1 127 ? -3.279 6.556 -6.242 1.00 97.19 127 ILE A N 1
ATOM 955 C CA . ILE A 1 127 ? -4.691 6.851 -6.540 1.00 97.19 127 ILE A CA 1
ATOM 956 C C . ILE A 1 127 ? -5.536 5.581 -6.422 1.00 97.19 127 ILE A C 1
ATOM 958 O O . ILE A 1 127 ? -6.575 5.584 -5.763 1.00 97.19 127 ILE A O 1
ATOM 962 N N . HIS A 1 128 ? -5.078 4.490 -7.035 1.00 95.81 128 HIS A N 1
ATOM 963 C CA . HIS A 1 128 ? -5.753 3.194 -6.997 1.00 95.81 128 HIS A CA 1
ATOM 964 C C . HIS A 1 128 ? -5.957 2.701 -5.559 1.00 95.81 128 HIS A C 1
ATOM 966 O O . HIS A 1 128 ? -7.072 2.371 -5.154 1.00 95.81 128 HIS A O 1
ATOM 972 N N . GLY A 1 129 ? -4.895 2.723 -4.757 1.00 96.94 129 GLY A N 1
ATOM 973 C CA . GLY A 1 129 ? -4.941 2.333 -3.357 1.00 96.94 129 GLY A CA 1
ATOM 974 C C . GLY A 1 129 ? -5.831 3.251 -2.514 1.00 96.94 129 GLY A C 1
ATOM 975 O O . GLY A 1 129 ? -6.511 2.771 -1.610 1.00 96.94 129 GLY A O 1
ATOM 976 N N . LEU A 1 130 ? -5.918 4.552 -2.824 1.00 97.38 130 LEU A N 1
ATOM 977 C CA . LEU A 1 130 ? -6.816 5.474 -2.117 1.00 97.38 130 LEU A CA 1
ATOM 978 C C . LEU A 1 130 ? -8.297 5.153 -2.370 1.00 97.38 130 LEU A C 1
ATOM 980 O O . LEU A 1 130 ? -9.121 5.252 -1.451 1.00 97.38 130 LEU A O 1
ATOM 984 N N . LEU A 1 131 ? -8.639 4.738 -3.593 1.00 96.06 131 LEU A N 1
ATOM 985 C CA . LEU A 1 131 ? -9.982 4.254 -3.919 1.00 96.06 131 LEU A CA 1
ATOM 986 C C . LEU A 1 131 ? -10.291 2.959 -3.160 1.00 96.06 131 LEU A C 1
ATOM 988 O O . LEU A 1 131 ? -11.326 2.871 -2.495 1.00 96.06 131 LEU A O 1
ATOM 992 N N . ASP A 1 132 ? -9.367 1.997 -3.181 1.00 96.50 132 ASP A N 1
ATOM 993 C CA . ASP A 1 132 ? -9.509 0.736 -2.448 1.00 96.50 132 ASP A CA 1
ATOM 994 C C . ASP A 1 132 ? -9.606 0.963 -0.928 1.00 96.50 132 ASP A C 1
ATOM 996 O O . ASP A 1 132 ? -10.429 0.334 -0.268 1.00 96.50 132 ASP A O 1
ATOM 1000 N N . PHE A 1 133 ? -8.835 1.895 -0.363 1.00 96.69 133 PHE A N 1
ATOM 1001 C CA . PHE A 1 133 ? -8.893 2.286 1.050 1.00 96.69 133 PHE A CA 1
ATOM 1002 C C . PHE A 1 133 ? -10.265 2.856 1.426 1.00 96.69 133 PHE A C 1
ATOM 1004 O O . PHE A 1 133 ? -10.840 2.494 2.457 1.00 96.69 133 PHE A O 1
ATOM 1011 N N . SER A 1 134 ? -10.817 3.718 0.570 1.00 94.12 134 SER A N 1
ATOM 1012 C CA . SER A 1 134 ? -12.136 4.324 0.777 1.00 94.12 134 SER A CA 1
ATOM 1013 C C . SER A 1 134 ? -13.246 3.270 0.753 1.00 94.12 134 SER A C 1
ATOM 1015 O O . SER A 1 134 ? -14.127 3.270 1.616 1.00 94.12 134 SER A O 1
ATOM 1017 N N . LEU A 1 135 ? -13.174 2.321 -0.185 1.00 94.44 135 LEU A N 1
ATOM 1018 C CA . LEU A 1 135 ? -14.094 1.183 -0.249 1.00 94.44 135 LEU A CA 1
ATOM 1019 C C . LEU A 1 135 ? -13.926 0.249 0.956 1.00 94.44 135 LEU A C 1
ATOM 1021 O O . LEU A 1 135 ? -14.915 -0.165 1.560 1.00 94.44 135 LEU A O 1
ATOM 1025 N N . ALA A 1 136 ? -12.688 -0.046 1.355 1.00 94.94 136 ALA A N 1
ATOM 1026 C CA . ALA A 1 136 ? -12.397 -0.884 2.513 1.00 94.94 136 ALA A CA 1
ATOM 1027 C C . ALA A 1 136 ? -12.978 -0.302 3.805 1.00 94.94 136 ALA A C 1
ATOM 1029 O O . ALA A 1 136 ? -13.524 -1.044 4.617 1.00 94.94 136 ALA A O 1
ATOM 1030 N N . TYR A 1 137 ? -12.920 1.019 3.986 1.00 92.06 137 TYR A N 1
ATOM 1031 C CA . TYR A 1 137 ? -13.544 1.690 5.126 1.00 92.06 137 TYR A CA 1
ATOM 1032 C C . TYR A 1 137 ? -15.061 1.530 5.155 1.00 92.06 137 TYR A C 1
ATOM 1034 O O . TYR A 1 137 ? -15.645 1.302 6.217 1.00 92.06 137 TYR A O 1
ATOM 1042 N N . TYR A 1 138 ? -15.705 1.636 3.993 1.00 91.38 138 TYR A N 1
ATOM 1043 C CA . TYR A 1 138 ? -17.142 1.420 3.876 1.00 91.38 138 TYR A CA 1
ATOM 1044 C C . TYR A 1 138 ? -17.517 -0.016 4.274 1.00 91.38 138 TYR A C 1
ATOM 1046 O O . TYR A 1 138 ? -18.392 -0.211 5.119 1.00 91.38 138 TYR A O 1
ATOM 1054 N N . PHE A 1 139 ? -16.794 -1.017 3.761 1.00 90.69 139 PHE A N 1
ATOM 1055 C CA . PHE A 1 139 ? -16.997 -2.413 4.159 1.00 90.69 139 PHE A CA 1
ATOM 1056 C C . PHE A 1 139 ? -16.717 -2.644 5.646 1.00 90.69 139 PHE A C 1
ATOM 1058 O O . PHE A 1 139 ? -17.498 -3.309 6.324 1.00 90.69 139 PHE A O 1
ATOM 1065 N N . TRP A 1 140 ? -15.650 -2.053 6.181 1.00 87.19 140 TRP A N 1
ATOM 1066 C CA . TRP A 1 140 ? -15.311 -2.127 7.599 1.00 87.19 140 TRP A CA 1
ATOM 1067 C C . TRP A 1 140 ? -16.434 -1.606 8.502 1.00 87.19 140 TRP A C 1
ATOM 1069 O O . TRP A 1 140 ? -16.776 -2.257 9.489 1.00 87.19 140 TRP A O 1
ATOM 1079 N N . LYS A 1 141 ? -17.051 -0.468 8.155 1.00 85.94 141 LYS A N 1
ATOM 1080 C CA . LYS A 1 141 ? -18.205 0.066 8.895 1.00 85.94 141 LYS A CA 1
ATOM 1081 C C . LYS A 1 141 ? -19.363 -0.924 8.940 1.00 85.94 141 LYS A C 1
ATOM 1083 O O . LYS A 1 141 ? -19.863 -1.206 10.025 1.00 85.94 141 LYS A O 1
ATOM 1088 N N . ILE A 1 142 ? -19.718 -1.512 7.796 1.00 87.94 142 ILE A N 1
ATOM 1089 C CA . ILE A 1 142 ? -20.784 -2.520 7.711 1.00 87.94 142 ILE A CA 1
ATOM 1090 C C . ILE A 1 142 ? -20.463 -3.732 8.599 1.00 87.94 142 ILE A C 1
ATOM 1092 O O . ILE A 1 142 ? -21.327 -4.212 9.334 1.00 87.94 142 ILE A O 1
ATOM 1096 N N . LEU A 1 143 ? -19.222 -4.227 8.555 1.00 84.06 143 LEU A N 1
ATOM 1097 C CA . LEU A 1 143 ? -18.789 -5.374 9.362 1.00 84.06 143 LEU A CA 1
ATOM 1098 C C . LEU A 1 143 ? -18.856 -5.076 10.868 1.00 84.06 143 LEU A C 1
ATOM 1100 O O . LEU A 1 143 ? -19.322 -5.916 11.644 1.00 84.06 143 LEU A O 1
ATOM 1104 N N . LYS A 1 144 ? -18.442 -3.870 11.272 1.00 79.50 144 LYS A N 1
ATOM 1105 C CA . LYS A 1 144 ? -18.490 -3.408 12.664 1.00 79.50 144 LYS A CA 1
ATOM 1106 C C . LYS A 1 144 ? -19.928 -3.263 13.170 1.00 79.50 144 LYS A C 1
ATOM 1108 O O . LYS A 1 144 ? -20.238 -3.717 14.269 1.00 79.50 144 LYS A O 1
ATOM 1113 N N . GLU A 1 145 ? -20.816 -2.665 12.377 1.00 80.75 145 GLU A N 1
ATOM 1114 C CA . GLU A 1 145 ? -22.231 -2.466 12.733 1.00 80.75 145 GLU A CA 1
ATOM 1115 C C . GLU A 1 145 ? -22.969 -3.790 12.945 1.00 80.75 145 GLU A C 1
ATOM 1117 O O . GLU A 1 145 ? -23.773 -3.918 13.868 1.00 80.75 145 GLU A O 1
ATOM 1122 N N . ARG A 1 146 ? -22.636 -4.815 12.154 1.00 78.50 146 ARG A N 1
ATOM 1123 C CA . ARG A 1 146 ? -23.206 -6.161 12.307 1.00 78.50 146 ARG A CA 1
ATOM 1124 C C . ARG A 1 146 ? -22.629 -6.957 13.484 1.00 78.50 146 ARG A C 1
ATOM 1126 O O . ARG A 1 146 ? -22.994 -8.116 13.646 1.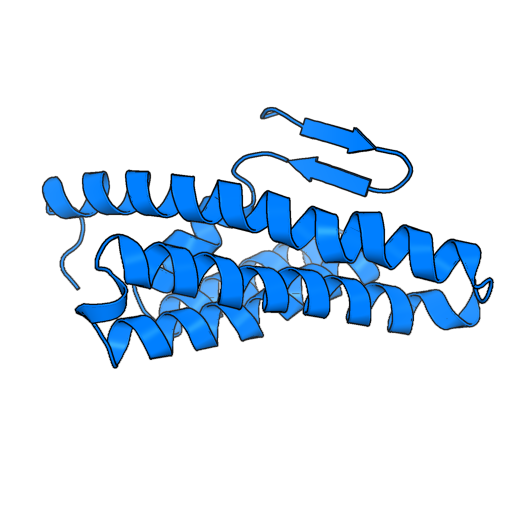00 78.50 146 ARG A O 1
ATOM 1133 N N . LYS A 1 147 ? -21.744 -6.363 14.301 1.00 67.62 147 LYS A N 1
ATOM 1134 C CA . LYS A 1 147 ? -21.025 -7.012 15.419 1.00 67.62 147 LYS A CA 1
ATOM 1135 C C . LYS A 1 147 ? -20.296 -8.303 15.018 1.00 67.62 147 LYS A C 1
ATOM 1137 O O . LYS A 1 147 ? -20.044 -9.152 15.865 1.00 67.62 147 LYS A O 1
ATOM 1142 N N . ILE A 1 148 ? -19.937 -8.446 13.741 1.00 63.09 148 ILE A N 1
ATOM 1143 C CA . ILE A 1 148 ? -19.180 -9.605 13.240 1.00 63.09 148 ILE A CA 1
ATOM 1144 C C . ILE A 1 148 ? -17.739 -9.556 13.776 1.00 63.09 148 ILE A C 1
ATOM 1146 O O . ILE A 1 148 ? -17.090 -10.586 13.929 1.00 63.09 148 ILE A O 1
ATOM 1150 N N . TYR A 1 149 ? -17.259 -8.358 14.118 1.00 52.31 149 TYR A N 1
ATOM 1151 C CA . TYR A 1 149 ? -15.970 -8.127 14.754 1.00 52.31 149 TYR A CA 1
ATOM 1152 C C . TYR A 1 149 ? -16.067 -6.945 15.731 1.00 52.31 149 TYR A C 1
ATOM 1154 O O . TYR A 1 149 ? -16.582 -5.882 15.368 1.00 52.31 149 TYR A O 1
ATOM 1162 N N . GLN A 1 150 ? -15.576 -7.122 16.961 1.00 52.38 150 GLN A N 1
ATOM 1163 C CA . GLN A 1 150 ? -15.299 -6.028 17.896 1.00 52.38 150 GLN A CA 1
ATOM 1164 C C . GLN A 1 150 ? -13.789 -6.032 18.193 1.00 52.38 150 GLN A C 1
ATOM 1166 O O . GLN A 1 150 ? -13.279 -7.097 18.541 1.00 52.38 150 GLN A O 1
ATOM 1171 N N . PRO A 1 151 ? -13.080 -4.907 17.973 1.00 55.28 151 PRO A N 1
ATOM 1172 C CA . PRO A 1 151 ? -11.641 -4.806 18.214 1.00 55.28 151 PRO A CA 1
ATOM 1173 C C . PRO A 1 151 ? -11.272 -4.913 19.695 1.00 55.28 151 PRO A C 1
ATOM 1175 O O . PRO A 1 151 ? -12.100 -4.499 20.540 1.00 55.28 151 PRO A O 1
#

Foldseek 3Di:
DADWDDDPPFIFHALPCLCLLLLLCAALVSNQCVLVVVLVVCVVVPHDVLVSQLSNLSNVLSSVSSVCCVVCVVCLDDVSVLVSLLVSLLSSLVSSLVSCCVVCVVPDPDPVVSVVSCVRRRVVSSVSSSSSNVVSSVVSVVCVVVVVDDD

Radius of gyration: 15.78 Å; chains: 1; bounding box: 43×34×40 Å

pLDDT: mean 91.81, std 9.16, range [48.53, 98.38]